Protein AF-A0A7C3X195-F1 (afdb_monomer_lite)

Foldseek 3Di:
DDDDDDPVRDDDPVVVVVVVVVVVVVVVVVCVVVVNDDPVRVVVVVVVVVVVVVCVVPPDDD

pLDDT: mean 81.43, std 16.35, range [43.31, 97.69]

Radius of gyration: 17.44 Å; chains: 1; bounding box: 38×33×38 Å

Secondary structure (DSSP, 8-state):
--PPPPTTT---HHHHHHHHHHHHHHHHHHHHHTTS--HHHHHHHHHHHHHHHHHHTS----

Structure (mmCIF, N/CA/C/O backbone):
data_AF-A0A7C3X195-F1
#
_entry.id   AF-A0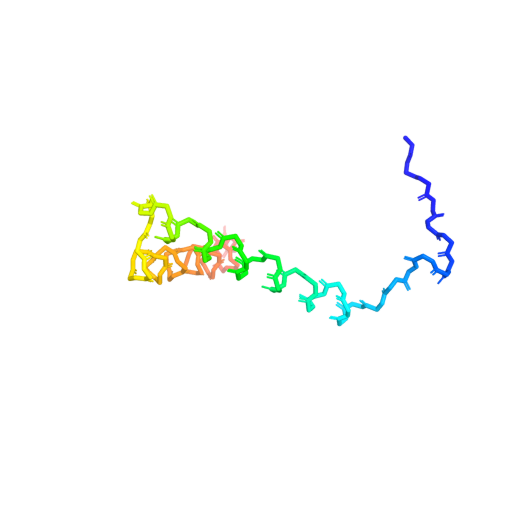A7C3X195-F1
#
loop_
_atom_site.group_PDB
_atom_site.id
_atom_site.type_symbol
_atom_site.label_atom_id
_atom_site.label_alt_id
_atom_site.label_comp_id
_atom_site.label_asym_id
_atom_site.label_entity_id
_atom_site.label_seq_id
_atom_site.pdbx_PDB_ins_code
_atom_site.Cartn_x
_atom_site.Cartn_y
_atom_site.Cartn_z
_atom_site.occupancy
_atom_site.B_iso_or_equiv
_atom_site.auth_seq_id
_atom_site.auth_comp_id
_atom_site.auth_asym_id
_atom_site.auth_atom_id
_atom_site.pdbx_PDB_model_num
ATOM 1 N N . MET A 1 1 ? 24.181 -15.431 -2.646 1.00 49.09 1 MET A N 1
ATOM 2 C CA . MET A 1 1 ? 25.107 -14.771 -3.592 1.00 49.09 1 MET A CA 1
ATOM 3 C C . MET A 1 1 ? 24.270 -13.836 -4.447 1.00 49.09 1 MET A C 1
ATOM 5 O O . MET A 1 1 ? 23.322 -14.315 -5.052 1.00 49.09 1 MET A O 1
ATOM 9 N N . ALA A 1 2 ? 24.533 -12.530 -4.441 1.00 59.88 2 ALA A N 1
ATOM 10 C CA . ALA A 1 2 ? 23.819 -11.612 -5.326 1.00 59.88 2 ALA A CA 1
ATOM 11 C C . ALA A 1 2 ? 24.372 -11.782 -6.750 1.00 59.88 2 ALA A C 1
ATOM 13 O O . ALA A 1 2 ? 25.520 -11.425 -7.012 1.00 59.88 2 ALA A O 1
ATOM 14 N N . HIS A 1 3 ? 23.592 -12.391 -7.646 1.00 68.25 3 HIS A N 1
ATOM 15 C CA . HIS A 1 3 ? 23.920 -12.421 -9.069 1.00 68.25 3 HIS A CA 1
ATOM 16 C C . HIS A 1 3 ? 23.718 -11.021 -9.654 1.00 68.25 3 HIS A C 1
ATOM 18 O O . HIS A 1 3 ? 22.722 -10.357 -9.375 1.00 68.25 3 HIS A O 1
ATOM 24 N N . LYS A 1 4 ? 24.692 -10.555 -10.437 1.00 71.69 4 LYS A N 1
ATOM 25 C CA . LYS A 1 4 ? 24.602 -9.280 -11.148 1.00 71.69 4 LYS A CA 1
ATOM 26 C C . LYS A 1 4 ? 23.556 -9.439 -12.254 1.00 71.69 4 LYS A C 1
ATOM 28 O O . LYS A 1 4 ? 23.768 -10.275 -13.128 1.00 71.69 4 LYS A O 1
ATOM 33 N N . LEU A 1 5 ? 22.458 -8.680 -12.182 1.00 69.50 5 LEU A N 1
ATOM 34 C CA . LEU A 1 5 ? 21.407 -8.692 -13.205 1.00 69.50 5 LEU A CA 1
ATOM 35 C C . LEU A 1 5 ? 22.009 -8.394 -14.580 1.00 69.50 5 LEU A C 1
ATOM 37 O O . LEU A 1 5 ? 22.857 -7.500 -14.719 1.00 69.50 5 LEU A O 1
ATOM 41 N N . ASP A 1 6 ? 21.567 -9.139 -15.587 1.00 68.56 6 ASP A N 1
ATOM 42 C CA . ASP A 1 6 ? 21.932 -8.865 -16.969 1.00 68.56 6 ASP A CA 1
ATOM 43 C C . ASP A 1 6 ? 21.277 -7.543 -17.403 1.00 68.56 6 ASP A C 1
ATOM 45 O O . ASP A 1 6 ? 20.202 -7.182 -16.927 1.00 68.56 6 ASP A O 1
ATOM 49 N N . LYS A 1 7 ? 21.887 -6.781 -18.320 1.00 64.81 7 LYS A N 1
ATOM 50 C CA . LYS A 1 7 ? 21.383 -5.435 -18.696 1.00 64.81 7 LYS A CA 1
ATOM 51 C C . LYS A 1 7 ? 19.943 -5.440 -19.226 1.00 64.81 7 LYS A C 1
ATOM 53 O O . LYS A 1 7 ? 19.302 -4.399 -19.248 1.00 64.81 7 LYS A O 1
ATOM 58 N N . LYS A 1 8 ? 19.465 -6.603 -19.666 1.00 67.19 8 LYS A N 1
ATOM 59 C CA . LYS A 1 8 ? 18.110 -6.858 -20.173 1.00 67.19 8 LYS A CA 1
ATOM 60 C C . LYS A 1 8 ? 17.076 -7.027 -19.054 1.00 67.19 8 LYS A C 1
ATOM 62 O O . LYS A 1 8 ? 15.891 -6.886 -19.309 1.00 67.19 8 LYS A O 1
ATOM 67 N N . GLU A 1 9 ? 17.532 -7.347 -17.846 1.00 66.75 9 GLU A N 1
ATOM 68 C CA . GLU A 1 9 ? 16.718 -7.506 -16.635 1.00 66.75 9 GLU A CA 1
ATOM 69 C C . GLU A 1 9 ? 16.649 -6.201 -15.825 1.00 66.75 9 GLU A C 1
ATOM 71 O O . GLU A 1 9 ? 15.868 -6.082 -14.883 1.00 66.75 9 GLU A O 1
ATOM 76 N N . ILE A 1 10 ? 17.472 -5.210 -16.186 1.00 73.81 10 ILE A N 1
ATOM 77 C CA . ILE A 1 10 ? 17.476 -3.881 -15.578 1.00 73.81 10 ILE A CA 1
ATOM 78 C C . ILE A 1 10 ? 16.353 -3.064 -16.225 1.00 73.81 10 ILE A C 1
ATOM 80 O O . ILE A 1 10 ? 16.549 -2.397 -17.241 1.00 73.81 10 ILE A O 1
ATOM 84 N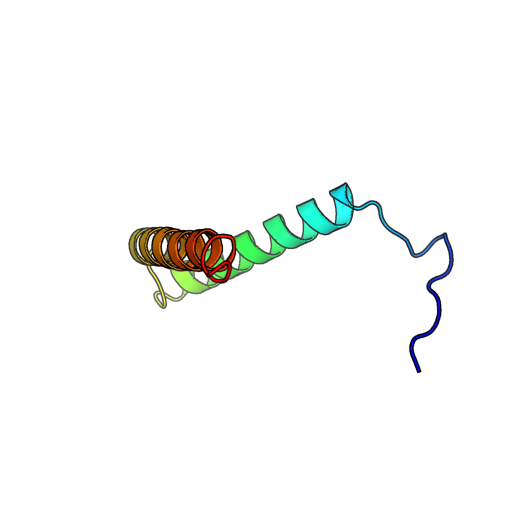 N . VAL A 1 11 ? 15.168 -3.143 -15.627 1.00 79.25 11 VAL A N 1
ATOM 85 C CA . VAL A 1 11 ? 14.047 -2.239 -15.912 1.00 79.25 11 VAL A CA 1
ATOM 86 C C . VAL A 1 11 ? 14.384 -0.810 -15.488 1.00 79.25 11 VAL A C 1
ATOM 88 O O . VAL A 1 11 ? 15.241 -0.576 -14.626 1.00 79.25 11 VAL A O 1
ATOM 91 N N . SER A 1 12 ? 13.732 0.168 -16.116 1.00 84.50 12 SER A N 1
ATOM 92 C CA . SER A 1 12 ? 13.978 1.569 -15.773 1.00 84.50 12 SER A CA 1
ATOM 93 C C . SER A 1 12 ? 13.499 1.871 -14.349 1.00 84.50 12 SER A C 1
ATOM 95 O O . SER A 1 12 ? 12.558 1.257 -13.847 1.00 84.50 12 SER A O 1
ATOM 97 N N . PHE A 1 13 ? 14.132 2.843 -13.688 1.00 82.88 13 PHE A N 1
ATOM 98 C CA . PHE A 1 13 ? 13.683 3.296 -12.368 1.00 82.88 13 PHE A CA 1
ATOM 99 C C . PHE A 1 13 ? 12.211 3.734 -12.387 1.00 82.88 13 PHE A C 1
ATOM 101 O O . PHE A 1 13 ? 11.464 3.427 -11.463 1.00 82.88 13 PHE A O 1
ATOM 108 N N . GLU A 1 14 ? 11.794 4.407 -13.459 1.00 85.06 14 GLU A N 1
ATOM 109 C CA . GLU A 1 14 ? 10.412 4.833 -13.673 1.00 85.06 14 GLU A CA 1
ATOM 110 C C . GLU A 1 14 ? 9.449 3.641 -13.728 1.00 85.06 14 GLU A C 1
ATOM 112 O O . GLU A 1 14 ? 8.418 3.647 -13.065 1.00 85.06 14 GLU A O 1
ATOM 117 N N . GLU A 1 15 ? 9.812 2.581 -14.446 1.00 85.56 15 GLU A N 1
ATOM 118 C CA . GLU A 1 15 ? 8.992 1.376 -14.577 1.00 85.56 15 GLU A CA 1
ATOM 119 C C . GLU A 1 15 ? 8.846 0.620 -13.250 1.00 85.56 15 GLU A C 1
ATOM 121 O O . GLU A 1 15 ? 7.739 0.214 -12.883 1.00 85.56 15 GLU A O 1
ATOM 126 N N . VAL A 1 16 ? 9.933 0.489 -12.482 1.00 88.75 16 VAL A N 1
ATOM 127 C CA . VAL A 1 16 ? 9.885 -0.089 -11.125 1.00 88.75 16 VAL A CA 1
ATOM 128 C C . VAL A 1 16 ? 9.009 0.761 -10.213 1.00 88.75 16 VAL A C 1
ATOM 130 O O . VAL A 1 16 ? 8.203 0.233 -9.446 1.00 88.75 16 VAL A O 1
ATOM 133 N N . PHE A 1 17 ? 9.154 2.082 -10.298 1.00 87.75 17 PHE A N 1
ATOM 134 C CA . PHE A 1 17 ? 8.394 3.011 -9.479 1.00 87.75 17 PHE A CA 1
ATOM 135 C C . PHE A 1 17 ? 6.894 2.930 -9.778 1.00 87.75 17 PHE A C 1
ATOM 137 O O . PHE A 1 17 ? 6.098 2.758 -8.856 1.00 87.75 17 PHE A O 1
ATOM 144 N N . ILE A 1 18 ? 6.510 2.973 -11.057 1.00 90.69 18 ILE A N 1
ATOM 145 C CA . ILE A 1 18 ? 5.114 2.834 -11.493 1.00 90.69 18 ILE A CA 1
ATOM 146 C C . ILE A 1 18 ? 4.545 1.483 -11.046 1.00 90.69 18 ILE A C 1
ATOM 148 O O . ILE A 1 18 ? 3.443 1.439 -10.501 1.00 90.69 18 ILE A O 1
ATOM 152 N N . SER A 1 19 ? 5.304 0.395 -11.211 1.00 92.69 19 SER A N 1
ATOM 153 C CA . SER A 1 19 ? 4.875 -0.945 -10.790 1.00 92.69 19 SER A CA 1
ATOM 154 C C . SER A 1 19 ? 4.575 -1.003 -9.291 1.00 92.69 19 SER A C 1
ATOM 156 O O . SER A 1 19 ? 3.538 -1.525 -8.887 1.00 92.69 19 SER A O 1
ATOM 158 N N . ASN A 1 20 ? 5.437 -0.401 -8.469 1.00 93.50 20 ASN A N 1
ATOM 159 C CA . ASN A 1 20 ? 5.248 -0.338 -7.022 1.00 93.50 20 ASN A CA 1
ATOM 160 C C . ASN A 1 20 ? 4.018 0.503 -6.636 1.00 93.50 20 ASN A C 1
ATOM 162 O O . ASN A 1 20 ? 3.237 0.094 -5.782 1.00 93.50 20 ASN A O 1
ATOM 166 N N . VAL A 1 21 ? 3.793 1.648 -7.292 1.00 94.56 21 VAL A N 1
ATOM 167 C CA . VAL A 1 21 ? 2.596 2.477 -7.049 1.00 94.56 21 VAL A CA 1
ATOM 168 C C . VAL A 1 21 ? 1.314 1.695 -7.354 1.00 94.56 21 VAL A C 1
ATOM 170 O O . VAL A 1 21 ? 0.387 1.698 -6.544 1.00 94.56 21 VAL A O 1
ATOM 173 N N . ILE A 1 22 ? 1.276 0.978 -8.482 1.00 95.44 22 ILE A N 1
ATOM 174 C CA . ILE A 1 22 ? 0.124 0.151 -8.874 1.00 95.44 22 ILE A CA 1
ATOM 175 C C . ILE A 1 22 ? -0.114 -0.974 -7.859 1.00 95.44 22 ILE A C 1
ATOM 177 O O . ILE A 1 22 ? -1.253 -1.211 -7.452 1.00 95.44 22 ILE A O 1
ATOM 181 N N . GLU A 1 23 ? 0.945 -1.665 -7.432 1.00 95.50 23 GLU A N 1
ATOM 182 C CA . GLU A 1 23 ? 0.849 -2.742 -6.442 1.00 95.50 23 GLU A CA 1
ATOM 183 C C . GLU A 1 23 ? 0.307 -2.228 -5.099 1.00 95.50 23 GLU A C 1
ATOM 185 O O . GLU A 1 23 ? -0.604 -2.828 -4.520 1.00 95.50 23 GLU A O 1
ATOM 190 N N . GLN A 1 24 ? 0.807 -1.081 -4.632 1.00 94.81 24 GLN A N 1
ATOM 191 C CA . GLN A 1 24 ? 0.339 -0.443 -3.402 1.00 94.81 24 GLN A CA 1
ATOM 192 C C . GLN A 1 24 ? -1.138 -0.045 -3.487 1.00 94.81 24 GLN A C 1
ATOM 194 O O . GLN A 1 24 ? -1.897 -0.301 -2.549 1.00 94.81 24 GLN A O 1
ATOM 199 N N . GLU A 1 25 ? -1.574 0.532 -4.607 1.00 94.25 25 GLU A N 1
ATOM 200 C CA . GLU A 1 25 ? -2.977 0.895 -4.811 1.00 94.25 25 GLU A CA 1
ATOM 201 C C . GLU A 1 25 ? -3.886 -0.343 -4.823 1.00 94.25 25 GLU A C 1
ATOM 203 O O . GLU A 1 25 ? -4.937 -0.361 -4.171 1.00 94.25 25 GLU A O 1
ATOM 208 N N . ALA A 1 26 ? -3.472 -1.411 -5.509 1.00 97.38 26 ALA A N 1
ATOM 209 C CA . ALA A 1 26 ? -4.208 -2.670 -5.531 1.00 97.38 26 ALA A CA 1
ATOM 210 C C . ALA A 1 26 ? -4.350 -3.268 -4.121 1.00 97.38 26 ALA A C 1
ATOM 212 O O . ALA A 1 26 ? -5.445 -3.690 -3.733 1.00 97.38 26 ALA A O 1
ATOM 213 N N . LEU A 1 27 ? -3.272 -3.256 -3.331 1.00 96.81 27 LEU A N 1
ATOM 214 C CA . LEU A 1 27 ? -3.281 -3.734 -1.951 1.00 96.81 27 LEU A CA 1
ATOM 215 C C . LEU A 1 27 ? -4.247 -2.922 -1.079 1.00 96.81 27 LEU A C 1
ATOM 217 O O . LEU A 1 27 ? -5.099 -3.504 -0.406 1.00 96.81 27 LEU A O 1
ATOM 221 N N . VAL A 1 28 ? -4.165 -1.590 -1.126 1.00 95.12 28 VAL A N 1
ATOM 222 C CA . VAL A 1 28 ? -5.072 -0.698 -0.385 1.00 95.12 28 VAL A CA 1
ATOM 223 C C . VAL A 1 28 ? -6.526 -0.983 -0.749 1.00 95.12 28 VAL A C 1
ATOM 225 O O . VAL A 1 28 ? -7.362 -1.172 0.136 1.00 95.12 28 VAL A O 1
ATOM 228 N N . ASN A 1 29 ? -6.831 -1.088 -2.042 1.00 94.94 29 ASN A N 1
ATOM 229 C CA . ASN A 1 29 ? -8.185 -1.363 -2.512 1.00 94.94 29 ASN A CA 1
ATOM 230 C C . ASN A 1 29 ? -8.709 -2.720 -2.016 1.00 94.94 29 ASN A C 1
ATOM 232 O O . ASN A 1 29 ? -9.880 -2.829 -1.643 1.00 94.94 29 ASN A O 1
ATOM 236 N N . LEU A 1 30 ? -7.859 -3.750 -1.953 1.00 97.69 30 LEU A N 1
ATOM 237 C CA . LEU A 1 30 ? -8.226 -5.046 -1.377 1.00 97.69 30 LEU A CA 1
ATOM 238 C C . LEU A 1 30 ? -8.525 -4.953 0.122 1.00 97.69 30 LEU A C 1
ATOM 240 O O . LEU A 1 30 ? -9.500 -5.553 0.580 1.00 97.69 30 LEU A O 1
ATOM 244 N N . LEU A 1 31 ? -7.715 -4.213 0.881 1.00 96.62 31 LEU A N 1
ATOM 245 C CA . LEU A 1 31 ? -7.897 -4.043 2.325 1.00 96.62 31 LEU A CA 1
ATOM 246 C C . LEU A 1 31 ? -9.172 -3.251 2.644 1.00 96.62 31 LEU A C 1
ATOM 248 O O . LEU A 1 31 ? -9.951 -3.675 3.498 1.00 96.62 31 LEU A O 1
ATOM 252 N N . VAL A 1 32 ? -9.442 -2.179 1.893 1.00 94.81 32 VAL A N 1
ATOM 253 C CA . VAL A 1 32 ? -10.689 -1.404 1.998 1.00 94.81 32 VAL A CA 1
ATOM 254 C C . VAL A 1 32 ? -11.895 -2.270 1.635 1.00 94.81 32 VAL A C 1
ATOM 256 O O . VAL A 1 32 ? -12.875 -2.307 2.374 1.00 94.81 32 VAL A O 1
ATOM 259 N N . LYS A 1 33 ? -11.821 -3.044 0.543 1.00 96.12 33 LYS A N 1
ATOM 260 C CA . LYS A 1 33 ? -12.905 -3.955 0.131 1.00 96.12 33 LYS A CA 1
ATOM 261 C C . LYS A 1 33 ? -13.200 -5.033 1.179 1.00 96.12 33 LYS A C 1
ATOM 263 O O . LYS A 1 33 ? -14.338 -5.479 1.293 1.00 96.12 33 LYS A O 1
ATOM 268 N N . LYS A 1 34 ? -12.184 -5.466 1.927 1.00 97.06 34 LYS A N 1
ATOM 269 C CA . LYS A 1 34 ? -12.322 -6.416 3.041 1.00 97.06 34 LYS A CA 1
ATOM 270 C C . LYS A 1 34 ? -12.790 -5.756 4.345 1.00 97.06 34 LYS A C 1
ATOM 272 O O . LYS A 1 34 ? -13.047 -6.481 5.299 1.00 97.06 34 LYS A O 1
ATOM 277 N N . GLY A 1 35 ? -12.901 -4.426 4.390 1.00 94.44 35 GLY A N 1
ATOM 278 C CA . GLY A 1 35 ? -13.279 -3.669 5.584 1.00 94.44 35 GLY A CA 1
ATOM 279 C C . GLY A 1 35 ? -12.201 -3.648 6.669 1.00 94.44 35 GLY A C 1
ATOM 280 O O . GLY A 1 35 ? -12.530 -3.458 7.834 1.00 94.44 35 GLY A O 1
ATOM 281 N N . LEU A 1 36 ? -10.936 -3.894 6.306 1.00 96.94 36 LEU A N 1
ATOM 282 C CA . LEU A 1 36 ? -9.822 -3.959 7.260 1.00 96.94 36 LEU A CA 1
ATOM 283 C C . LEU A 1 36 ? -9.254 -2.582 7.606 1.00 96.94 36 LEU A C 1
ATOM 285 O O . LEU A 1 36 ? -8.743 -2.416 8.705 1.00 96.94 36 LEU A O 1
ATOM 289 N N . ILE A 1 37 ? -9.324 -1.637 6.667 1.00 95.75 37 ILE A N 1
ATOM 290 C CA . ILE A 1 37 ? -8.890 -0.246 6.836 1.00 95.75 37 ILE A CA 1
ATOM 291 C C . ILE A 1 37 ? -9.875 0.690 6.133 1.00 95.75 37 ILE A C 1
ATOM 293 O O . ILE A 1 37 ? -10.563 0.274 5.191 1.00 95.75 37 ILE A O 1
ATOM 297 N N . SER A 1 38 ? -9.895 1.962 6.532 1.00 94.94 38 SER A N 1
ATOM 298 C CA . SER A 1 38 ? -10.572 3.034 5.790 1.00 94.94 38 SER A CA 1
ATOM 299 C C . SER A 1 38 ? -9.579 3.916 5.018 1.00 94.94 38 SER A C 1
ATOM 301 O O . SER A 1 38 ? -8.368 3.886 5.247 1.00 94.94 38 SER A O 1
ATOM 303 N N . LYS A 1 39 ? -10.083 4.718 4.069 1.00 90.00 39 LYS A N 1
ATOM 304 C CA . LYS A 1 39 ? -9.240 5.667 3.319 1.00 90.00 39 LYS A CA 1
ATOM 305 C C . LYS A 1 39 ? -8.702 6.780 4.222 1.00 90.00 39 LYS A C 1
ATOM 307 O O . LYS A 1 39 ? -7.593 7.264 4.012 1.00 90.00 39 LYS A O 1
ATOM 312 N N . GLU A 1 40 ? -9.488 7.178 5.213 1.00 93.69 40 GLU A N 1
ATOM 313 C CA . GLU A 1 40 ? -9.149 8.202 6.196 1.00 93.69 40 GLU A CA 1
ATOM 314 C C . GLU A 1 40 ? -8.027 7.710 7.115 1.00 93.69 40 GLU A C 1
ATOM 316 O O . GLU A 1 40 ? -7.025 8.405 7.271 1.00 93.69 40 GLU A O 1
ATOM 321 N N . GLU A 1 41 ? -8.146 6.480 7.626 1.00 93.94 41 GLU A N 1
ATOM 322 C CA . GLU A 1 41 ? -7.111 5.821 8.432 1.00 93.94 41 GLU A CA 1
ATOM 323 C C . GLU A 1 41 ? -5.782 5.722 7.669 1.00 93.94 41 GLU A C 1
ATOM 325 O O . GLU A 1 41 ? -4.722 6.071 8.192 1.00 93.94 41 GLU A O 1
ATOM 330 N N . LEU A 1 42 ? -5.836 5.327 6.392 1.00 92.69 42 LEU A N 1
ATOM 331 C CA . LEU A 1 42 ? -4.654 5.288 5.535 1.00 92.69 42 LEU A CA 1
ATOM 332 C C . LEU A 1 42 ? -4.009 6.675 5.381 1.00 92.69 42 LEU A C 1
ATOM 334 O O . LEU A 1 42 ? -2.787 6.800 5.463 1.00 92.69 42 LEU A O 1
ATOM 338 N N . LEU A 1 43 ? -4.806 7.726 5.169 1.00 92.00 43 LEU A N 1
ATOM 339 C CA . LEU A 1 43 ? -4.300 9.093 5.022 1.00 92.00 43 LEU A CA 1
ATOM 340 C C . LEU A 1 43 ? -3.621 9.594 6.306 1.00 92.00 43 LEU A C 1
ATOM 342 O O . LEU A 1 43 ? -2.603 10.290 6.240 1.00 92.00 43 LEU A O 1
ATOM 346 N N . GLU A 1 44 ? -4.176 9.263 7.468 1.00 94.62 44 GLU A N 1
ATOM 347 C CA . GLU A 1 44 ? -3.579 9.586 8.763 1.00 94.62 44 GLU A CA 1
ATOM 348 C C . GLU A 1 44 ? -2.248 8.860 8.970 1.00 94.62 44 GLU A C 1
ATOM 350 O O . GLU A 1 44 ? -1.258 9.493 9.358 1.00 94.62 44 GLU A O 1
ATOM 355 N N . GLU A 1 45 ? -2.178 7.568 8.640 1.00 92.44 45 GLU A N 1
ATOM 356 C CA . GLU A 1 45 ? -0.939 6.804 8.784 1.00 92.44 45 GLU A CA 1
ATOM 357 C C . GLU A 1 45 ? 0.140 7.286 7.803 1.00 92.44 45 GLU A C 1
ATOM 359 O O . GLU A 1 45 ? 1.293 7.446 8.207 1.00 92.44 45 GLU A O 1
ATOM 364 N N . ILE A 1 46 ? -0.217 7.644 6.561 1.00 90.75 46 ILE A N 1
ATOM 365 C CA . ILE A 1 46 ? 0.713 8.263 5.598 1.00 90.75 46 ILE A CA 1
ATOM 366 C C . ILE A 1 46 ? 1.314 9.552 6.174 1.00 90.75 46 ILE A C 1
ATOM 368 O O . ILE A 1 46 ? 2.534 9.730 6.153 1.00 90.75 46 ILE 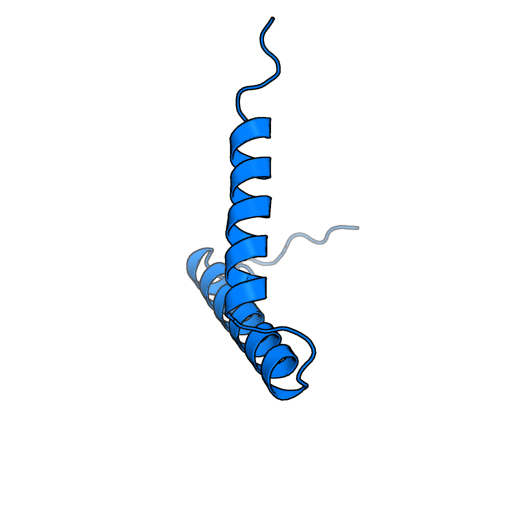A O 1
ATOM 372 N N . LYS A 1 47 ? 0.485 10.443 6.735 1.00 91.12 47 LYS A N 1
ATOM 373 C CA . LYS A 1 47 ? 0.962 11.689 7.365 1.00 91.12 47 LYS A CA 1
ATOM 374 C C . LYS A 1 47 ? 1.899 11.399 8.534 1.00 91.12 47 LYS A C 1
ATOM 376 O O . LYS A 1 47 ? 2.926 12.060 8.682 1.00 91.12 47 LYS A O 1
ATOM 381 N N . LYS A 1 48 ? 1.564 10.409 9.359 1.00 93.19 48 LYS A N 1
ATOM 382 C CA . LYS A 1 48 ? 2.354 10.015 10.528 1.00 93.19 48 LYS A CA 1
ATOM 383 C C . LYS A 1 48 ? 3.701 9.406 10.141 1.00 93.19 48 LYS A C 1
ATOM 385 O O . LYS A 1 48 ? 4.710 9.760 10.748 1.00 93.19 48 LYS A O 1
ATOM 390 N N . VAL A 1 49 ? 3.742 8.526 9.143 1.00 90.50 49 VAL A N 1
ATOM 391 C CA . VAL A 1 49 ? 4.985 7.925 8.634 1.00 90.50 49 VAL A CA 1
ATOM 392 C C . VAL A 1 49 ? 5.851 8.977 7.942 1.00 90.50 49 VAL A C 1
ATOM 394 O O . VAL A 1 49 ? 7.032 9.088 8.271 1.00 90.50 49 VAL A O 1
ATOM 397 N N . GLY A 1 50 ? 5.266 9.815 7.082 1.00 84.44 50 GLY A N 1
ATOM 398 C CA . GLY A 1 50 ? 5.988 10.904 6.416 1.00 84.44 50 GLY A CA 1
ATOM 399 C C . GLY A 1 50 ? 6.574 11.915 7.407 1.00 84.44 50 GLY A C 1
ATOM 400 O O . GLY A 1 50 ? 7.732 12.311 7.287 1.00 84.44 50 GLY A O 1
ATOM 401 N N . ALA A 1 51 ? 5.829 12.267 8.460 1.00 82.56 51 ALA A N 1
ATOM 402 C CA . ALA A 1 51 ? 6.331 13.135 9.525 1.00 82.56 51 ALA A CA 1
ATOM 403 C C . ALA A 1 51 ? 7.455 12.490 10.357 1.00 82.56 51 ALA A C 1
ATOM 405 O O . ALA A 1 51 ? 8.321 13.204 10.861 1.00 82.56 51 ALA A O 1
ATOM 406 N N . LYS A 1 52 ? 7.462 11.159 10.519 1.00 76.50 52 LYS A N 1
ATOM 407 C CA . LYS A 1 52 ? 8.566 10.436 11.175 1.00 76.50 52 LYS A CA 1
ATOM 408 C C . LYS A 1 52 ? 9.823 10.434 10.308 1.00 76.50 52 LYS A C 1
ATOM 410 O O 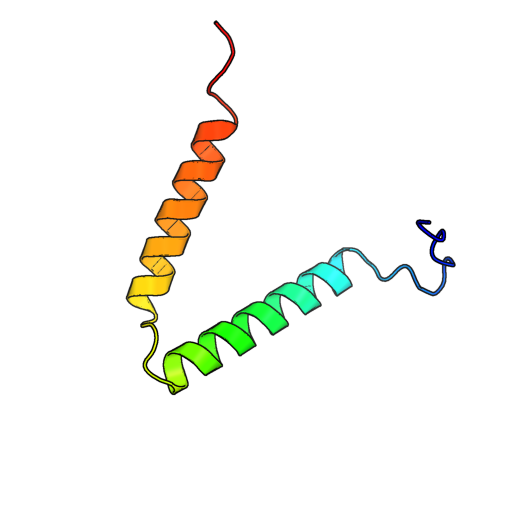. LYS A 1 52 ? 10.897 10.712 10.832 1.00 76.50 52 LYS A O 1
ATOM 415 N N . GLN A 1 53 ? 9.683 10.179 9.009 1.00 71.31 53 GLN A N 1
ATOM 416 C CA . GLN A 1 53 ? 10.808 10.164 8.070 1.00 71.31 53 GLN A CA 1
ATOM 417 C C . GLN A 1 53 ? 11.449 11.553 7.943 1.00 71.31 53 GLN A C 1
ATOM 419 O O . GLN A 1 53 ? 12.648 11.680 8.168 1.00 71.31 53 GLN A O 1
ATOM 424 N N . GLY A 1 54 ? 10.656 12.619 7.785 1.00 59.41 54 GLY A N 1
ATOM 425 C CA . GLY A 1 54 ? 11.185 13.990 7.720 1.00 59.41 54 GLY A CA 1
ATOM 426 C C . GLY A 1 54 ? 11.854 14.500 9.010 1.00 59.41 54 GL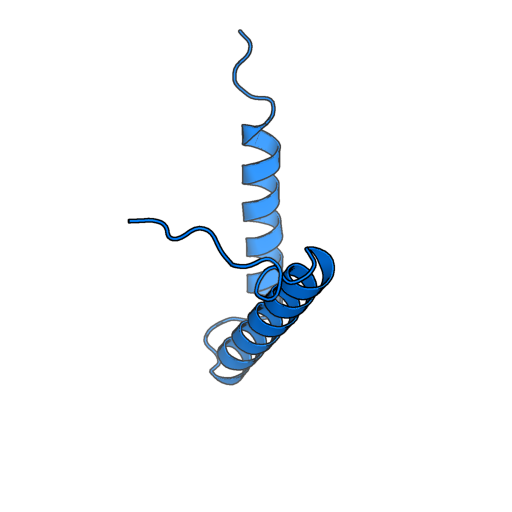Y A C 1
ATOM 427 O O . GLY A 1 54 ? 12.573 15.497 8.979 1.00 59.41 54 GLY A O 1
ATOM 428 N N . ARG A 1 55 ? 11.652 13.833 10.158 1.00 53.75 55 ARG A N 1
ATOM 429 C CA . ARG A 1 55 ? 12.346 14.145 11.426 1.00 53.75 55 ARG A CA 1
ATOM 430 C C . ARG A 1 55 ? 13.674 13.407 11.582 1.00 53.75 55 ARG A C 1
ATOM 432 O O . ARG A 1 55 ? 14.558 13.921 12.258 1.00 53.75 55 ARG A O 1
ATOM 439 N N . THR A 1 56 ? 13.836 12.239 10.962 1.00 52.59 56 THR A N 1
ATOM 440 C CA . THR A 1 56 ? 15.086 11.463 11.040 1.00 52.59 56 THR A CA 1
ATOM 441 C C . THR A 1 56 ? 16.212 12.027 10.171 1.00 52.59 56 THR A C 1
ATOM 443 O O . THR A 1 56 ? 17.363 11.653 10.355 1.00 52.59 56 THR A O 1
ATOM 446 N N . GLU A 1 57 ? 15.914 12.967 9.270 1.00 54.09 57 GLU A N 1
ATOM 447 C CA . GLU A 1 57 ? 16.899 13.559 8.351 1.00 54.09 57 GLU A CA 1
ATOM 448 C C . GLU A 1 57 ? 17.637 14.780 8.943 1.00 54.09 57 GLU A C 1
ATOM 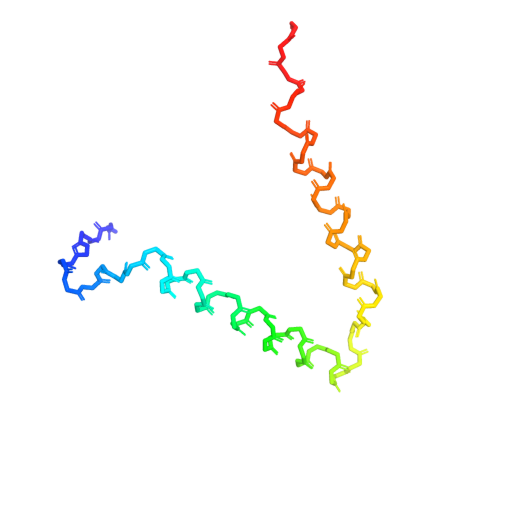450 O O . GLU A 1 57 ? 18.695 15.155 8.446 1.00 54.09 57 GLU A O 1
ATOM 455 N N . ASN A 1 58 ? 17.129 15.380 10.031 1.00 52.28 58 ASN A N 1
ATOM 456 C CA . ASN A 1 58 ? 17.637 16.645 10.598 1.00 52.28 58 ASN A CA 1
ATOM 457 C C . ASN A 1 58 ? 18.024 16.571 12.093 1.00 52.28 58 ASN A C 1
ATOM 459 O O . ASN A 1 58 ? 18.094 17.602 12.760 1.00 52.28 58 ASN A O 1
ATOM 463 N N . GLY A 1 59 ? 18.249 15.371 12.639 1.00 50.06 59 GLY A N 1
ATOM 464 C CA . GLY A 1 59 ? 18.252 15.144 14.091 1.00 50.06 59 GLY A CA 1
ATOM 465 C C . GLY A 1 59 ? 19.559 14.757 14.789 1.00 50.06 59 GLY A C 1
ATOM 466 O O . GLY A 1 59 ? 19.489 14.572 15.992 1.00 50.06 59 GLY A O 1
ATOM 467 N N . ASP A 1 60 ? 20.709 14.639 14.113 1.00 51.12 60 ASP A N 1
ATOM 468 C CA . ASP A 1 60 ? 21.984 14.255 14.764 1.00 51.12 60 ASP A CA 1
ATOM 469 C C . ASP A 1 60 ? 23.177 15.060 14.221 1.00 51.12 60 ASP A C 1
ATOM 471 O O . ASP A 1 60 ? 24.104 14.554 13.586 1.00 51.12 60 ASP A O 1
ATOM 475 N N . LYS A 1 61 ? 23.144 16.372 14.461 1.00 49.22 61 LYS A N 1
ATOM 476 C CA . LYS A 1 61 ? 24.343 17.217 14.438 1.00 49.22 61 LYS A CA 1
ATOM 477 C C . LYS A 1 61 ? 24.337 18.098 15.678 1.00 49.22 61 LYS A C 1
ATOM 479 O O . LYS A 1 61 ? 23.927 19.254 15.602 1.00 49.22 61 LYS A O 1
ATOM 484 N N . ASN A 1 62 ? 24.762 17.541 16.807 1.00 43.31 62 ASN A N 1
ATOM 485 C CA . ASN A 1 62 ? 25.266 18.329 17.925 1.00 43.31 62 ASN A CA 1
ATOM 486 C C . ASN A 1 62 ? 26.365 17.568 18.660 1.00 43.31 62 ASN A C 1
ATOM 488 O O . ASN A 1 62 ? 26.097 16.418 19.064 1.00 43.31 62 ASN A O 1
#

Sequence (62 aa):
MAHKLDKKEIVSFEEVFISNVIEQEALVNLLVKKGLISKEELLEEIKKVGAKQGRTENGDKN